Protein AF-A0A662VHU3-F1 (afdb_monomer)

Radius of gyration: 12.06 Å; Cα contacts (8 Å, |Δi|>4): 123; chains: 1; bounding box: 34×28×29 Å

Nearest PDB structures (foldseek):
  8c3a-assembly2_BD  TM=2.654E-01  e=5.340E+00  Candida albicans
  6woo-assembly1_H  TM=2.668E-01  e=8.045E+00  Saccharomyces cerevisiae

Solvent-accessible surface area (backbone atoms only — not comparable to full-atom values): 4672 Å² total; per-residue (Å²): 130,84,79,87,82,70,54,63,52,79,44,74,41,94,89,49,96,50,78,38,43,36,29,62,38,32,93,86,76,58,48,45,22,38,58,44,84,49,102,82,32,39,31,35,41,32,86,74,56,100,80,56,46,58,74,38,39,80,87,38,94,58,29,66,61,52,50,51,56,52,29,72,76,66,76,105

Secondary structure (DSSP, 8-state):
-------EEEEE-TTSSPEEEEESS-TTTS--EEEEEETTEEEEE-SSSTT-EEEE-TTSTTHHHHHHHHHHHHT-

Mean predicted aligned error: 5.35 Å

Foldseek 3Di:
DDPPDFDWDWDQDPPDRDIWIWGPQDPPHGAIFTWDDDPQWIWGHHPPDDDDIDIGHPPHPCGVVSVVSVCVRVVD

pLDDT: mean 85.19, std 12.6, range [46.62, 94.94]

Sequence (76 aa):
MQELEIPWHIEKHPNNSTKLIVIDRCPVCGKPGRLVKEKHNYRIRHNTNRHYGCRIGKTSPYYEKIDEIYRSVRKC

Structure (mmCIF, N/CA/C/O backbone):
data_AF-A0A662VHU3-F1
#
_entry.id   AF-A0A662VHU3-F1
#
loop_
_atom_site.group_PDB
_atom_site.id
_atom_site.type_symbol
_atom_site.label_atom_id
_atom_site.label_alt_id
_atom_site.label_comp_id
_atom_site.label_asym_id
_atom_site.label_entity_id
_atom_site.label_seq_id
_atom_site.pdbx_PDB_ins_code
_atom_site.Cartn_x
_atom_site.Cartn_y
_atom_site.Cartn_z
_atom_site.occupancy
_atom_site.B_iso_or_equiv
_atom_site.auth_seq_id
_atom_site.auth_comp_id
_atom_site.auth_asym_id
_atom_site.auth_atom_id
_atom_site.pdbx_PDB_model_num
ATOM 1 N N . MET A 1 1 ? -16.999 -15.325 0.134 1.00 46.62 1 MET A N 1
ATOM 2 C CA . MET A 1 1 ? -16.364 -14.098 -0.391 1.00 46.62 1 MET A CA 1
ATOM 3 C C . MET A 1 1 ? -14.873 -14.373 -0.431 1.00 46.62 1 MET A C 1
ATOM 5 O O . MET A 1 1 ? -14.346 -14.750 0.603 1.00 46.62 1 MET A O 1
ATOM 9 N N . GLN A 1 2 ? -14.231 -14.328 -1.599 1.00 48.34 2 GLN A N 1
ATOM 10 C CA . GLN A 1 2 ? -12.773 -14.475 -1.673 1.00 48.34 2 GLN A CA 1
ATOM 11 C C . GLN A 1 2 ? -12.141 -13.229 -1.048 1.00 48.34 2 GLN A C 1
ATOM 13 O O . GLN A 1 2 ? -12.498 -12.112 -1.423 1.00 48.34 2 GLN A O 1
ATOM 18 N N . GLU A 1 3 ? -11.264 -13.413 -0.065 1.00 58.75 3 GLU A N 1
ATOM 19 C CA . GLU A 1 3 ? -10.509 -12.313 0.527 1.00 58.75 3 GLU A CA 1
ATOM 20 C C . GLU A 1 3 ? -9.581 -11.721 -0.538 1.00 58.75 3 GLU A C 1
ATOM 22 O O . GLU A 1 3 ? -8.797 -12.430 -1.169 1.00 58.75 3 GLU A O 1
ATOM 27 N N . LEU A 1 4 ? -9.700 -10.415 -0.781 1.00 71.88 4 LEU A N 1
ATOM 28 C CA . LEU A 1 4 ? -8.784 -9.693 -1.657 1.00 71.88 4 LEU A CA 1
ATOM 29 C C . LEU A 1 4 ? -7.425 -9.592 -0.959 1.00 71.88 4 LEU A C 1
ATOM 31 O O . LEU A 1 4 ? -7.184 -8.685 -0.160 1.00 71.88 4 LEU A O 1
ATOM 35 N N . GLU A 1 5 ? -6.544 -10.544 -1.247 1.00 84.44 5 GLU A N 1
ATOM 36 C CA . GLU A 1 5 ? -5.179 -10.540 -0.739 1.00 84.44 5 GLU A CA 1
ATOM 37 C C . GLU A 1 5 ? -4.343 -9.498 -1.496 1.00 84.44 5 GLU A C 1
ATOM 39 O O . GLU A 1 5 ? -4.190 -9.545 -2.719 1.00 84.44 5 GLU A O 1
ATOM 44 N N . ILE A 1 6 ? -3.813 -8.521 -0.761 1.00 90.62 6 ILE A N 1
ATOM 45 C CA . ILE A 1 6 ? -2.898 -7.507 -1.288 1.00 90.62 6 ILE A CA 1
ATOM 46 C C . ILE A 1 6 ? -1.538 -7.801 -0.659 1.00 90.62 6 ILE A C 1
ATOM 48 O O . ILE A 1 6 ? -1.374 -7.472 0.510 1.00 90.62 6 ILE A O 1
ATOM 52 N N . PRO A 1 7 ? -0.574 -8.411 -1.369 1.00 92.94 7 PRO A N 1
ATOM 53 C CA . PRO A 1 7 ? 0.733 -8.717 -0.795 1.00 92.94 7 PRO A CA 1
ATOM 54 C C . PRO A 1 7 ? 1.508 -7.421 -0.524 1.00 92.94 7 PRO A C 1
ATOM 56 O O . PRO A 1 7 ? 1.592 -6.534 -1.387 1.00 92.94 7 PRO A O 1
ATOM 59 N N . TRP A 1 8 ? 2.030 -7.294 0.696 1.00 94.94 8 TRP A N 1
ATOM 60 C CA . TRP A 1 8 ? 2.746 -6.108 1.150 1.00 94.94 8 TRP A CA 1
ATOM 61 C C . TRP A 1 8 ? 3.779 -6.430 2.229 1.00 94.94 8 TRP A C 1
ATOM 63 O O . TRP A 1 8 ? 3.633 -7.381 2.997 1.00 94.94 8 TRP A O 1
ATOM 73 N N . HIS A 1 9 ? 4.791 -5.574 2.336 1.00 94.38 9 HIS A N 1
ATOM 74 C CA . HIS A 1 9 ? 5.796 -5.628 3.390 1.00 94.38 9 HIS A CA 1
ATOM 75 C C . HIS A 1 9 ? 6.258 -4.222 3.800 1.00 94.38 9 HIS A C 1
ATOM 77 O O . HIS A 1 9 ? 5.856 -3.203 3.226 1.00 94.38 9 HIS A O 1
ATOM 83 N N . ILE A 1 10 ? 7.087 -4.153 4.843 1.00 93.56 10 ILE A N 1
ATOM 84 C CA . ILE A 1 10 ? 7.623 -2.898 5.374 1.00 93.56 10 ILE A CA 1
ATOM 85 C C . ILE A 1 10 ? 9.102 -2.781 5.021 1.00 93.56 10 ILE A C 1
ATOM 87 O O . ILE A 1 10 ? 9.896 -3.650 5.367 1.00 93.56 10 ILE A O 1
ATOM 91 N N . GLU A 1 11 ? 9.481 -1.650 4.436 1.00 92.31 11 GLU A N 1
ATOM 92 C CA . GLU A 1 11 ? 10.878 -1.251 4.261 1.00 92.31 11 GLU A CA 1
ATOM 93 C C . GLU A 1 11 ? 11.235 -0.097 5.207 1.00 92.31 11 GLU A C 1
ATOM 95 O O . GLU A 1 11 ? 10.392 0.726 5.580 1.00 92.31 11 GLU A O 1
ATOM 100 N N . LYS A 1 12 ? 12.512 0.019 5.578 1.00 88.75 12 LYS A N 1
ATOM 101 C CA . LYS A 1 12 ? 13.030 1.219 6.245 1.00 88.75 12 LYS A CA 1
ATOM 102 C C . LYS A 1 12 ? 13.362 2.267 5.184 1.00 88.75 12 LYS A C 1
ATOM 104 O O . LYS A 1 12 ? 14.034 1.960 4.202 1.00 88.75 12 LYS A O 1
ATOM 109 N N . HIS A 1 13 ? 12.914 3.507 5.370 1.00 83.19 13 HIS A N 1
ATOM 110 C CA . HIS A 1 13 ? 13.329 4.591 4.484 1.00 83.19 13 HIS A CA 1
ATOM 111 C C . HIS A 1 13 ? 14.859 4.790 4.574 1.00 83.19 13 HIS A C 1
ATOM 113 O O . HIS A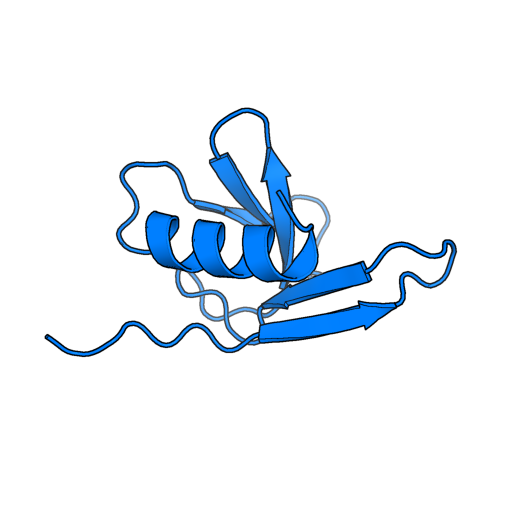 1 13 ? 15.393 4.811 5.683 1.00 83.19 13 HIS A O 1
ATOM 119 N N . PRO A 1 14 ? 15.585 4.978 3.454 1.00 81.00 14 PRO A N 1
ATOM 120 C CA . PRO A 1 14 ? 17.050 5.074 3.481 1.00 81.00 14 PRO A CA 1
ATOM 121 C C . PRO A 1 14 ? 17.549 6.294 4.266 1.00 81.00 14 PRO A C 1
ATOM 123 O O . PRO A 1 14 ? 18.554 6.223 4.962 1.00 81.00 14 PRO A O 1
ATOM 126 N N . ASN A 1 15 ? 16.803 7.401 4.197 1.00 84.56 15 ASN A N 1
ATOM 127 C CA . ASN A 1 15 ? 17.241 8.695 4.734 1.00 84.56 15 ASN A CA 1
ATOM 128 C C . ASN A 1 15 ? 16.547 9.106 6.044 1.00 84.56 15 ASN A C 1
ATOM 130 O O . ASN A 1 15 ? 16.783 10.208 6.527 1.00 84.56 15 ASN A O 1
ATOM 134 N N . ASN A 1 16 ? 15.626 8.300 6.589 1.00 83.69 16 ASN A N 1
ATOM 135 C CA . ASN A 1 16 ? 14.956 8.630 7.852 1.00 83.69 16 ASN A CA 1
ATOM 136 C C . ASN A 1 16 ? 14.394 7.380 8.550 1.00 83.69 16 ASN A C 1
ATOM 138 O O . ASN A 1 16 ? 14.327 6.299 7.975 1.00 83.69 16 ASN A O 1
ATOM 142 N N . SER A 1 17 ? 13.949 7.529 9.797 1.00 79.12 17 SER A N 1
ATOM 143 C CA . SER A 1 17 ? 13.402 6.428 10.608 1.00 79.12 17 SER A CA 1
ATOM 144 C C . SER A 1 17 ? 11.973 6.008 10.227 1.00 79.12 17 SER A C 1
ATOM 146 O O . SER A 1 17 ? 11.348 5.225 10.942 1.00 79.12 17 SER A O 1
ATOM 148 N N . THR A 1 18 ? 11.420 6.525 9.126 1.00 82.88 18 THR A N 1
ATOM 149 C CA . THR A 1 18 ? 10.046 6.227 8.714 1.00 82.88 18 THR A CA 1
ATOM 150 C C . THR A 1 18 ? 9.960 4.847 8.075 1.00 82.88 18 THR A C 1
ATOM 152 O O . THR A 1 18 ? 10.785 4.46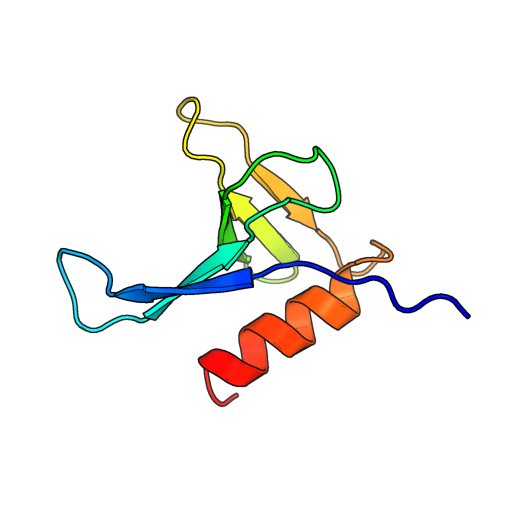6 7.245 1.00 82.88 18 THR A O 1
ATOM 155 N N . LYS A 1 19 ? 8.898 4.116 8.417 1.00 88.44 19 LYS A N 1
ATOM 156 C CA . LYS A 1 19 ? 8.519 2.864 7.759 1.00 88.44 19 LYS A CA 1
ATOM 157 C C . LYS A 1 19 ? 7.821 3.154 6.428 1.00 88.44 19 LYS A C 1
ATOM 159 O O . LYS A 1 19 ? 6.824 3.882 6.381 1.00 88.44 19 LYS A O 1
ATOM 164 N N . LEU A 1 20 ? 8.355 2.596 5.353 1.00 90.50 20 LEU A N 1
ATOM 165 C CA . LEU A 1 20 ? 7.742 2.556 4.035 1.00 90.50 20 LEU A CA 1
ATOM 166 C C . LEU A 1 20 ? 6.861 1.316 3.940 1.00 90.50 20 LEU A C 1
ATOM 168 O O . LEU A 1 20 ? 7.267 0.239 4.354 1.00 90.50 20 LEU A O 1
ATOM 172 N N . ILE A 1 21 ? 5.664 1.480 3.391 1.00 94.06 21 ILE A N 1
ATOM 173 C CA . ILE A 1 21 ? 4.765 0.364 3.107 1.00 94.06 21 ILE A CA 1
ATOM 174 C C . ILE A 1 21 ? 4.921 0.054 1.624 1.00 94.06 21 ILE A C 1
ATOM 176 O O . ILE A 1 21 ? 4.612 0.905 0.783 1.00 94.06 21 ILE A O 1
ATOM 180 N N . VAL A 1 22 ? 5.428 -1.128 1.307 1.00 94.25 22 VAL A N 1
ATOM 181 C CA . VAL A 1 22 ? 5.619 -1.594 -0.064 1.00 94.25 22 VAL A CA 1
ATOM 182 C C . VAL A 1 22 ? 4.508 -2.571 -0.387 1.00 94.25 22 VAL A C 1
ATOM 184 O O . VAL A 1 22 ? 4.308 -3.546 0.322 1.00 94.25 22 VAL A O 1
ATOM 187 N N . ILE A 1 23 ? 3.765 -2.277 -1.446 1.00 94.38 23 ILE A N 1
ATOM 188 C CA . ILE A 1 23 ? 2.799 -3.186 -2.046 1.00 94.38 23 ILE A CA 1
ATOM 189 C C . ILE A 1 23 ? 3.542 -3.943 -3.141 1.00 94.38 23 ILE A C 1
ATOM 191 O O . ILE A 1 23 ? 3.921 -3.339 -4.148 1.00 94.38 23 ILE A O 1
ATOM 195 N N . ASP A 1 24 ? 3.747 -5.241 -2.944 1.00 92.69 24 ASP A N 1
ATOM 196 C CA . ASP A 1 24 ? 4.502 -6.104 -3.862 1.00 92.69 24 ASP A CA 1
ATOM 197 C C . ASP A 1 24 ? 3.797 -6.235 -5.208 1.00 92.69 24 ASP A C 1
ATOM 199 O O . ASP A 1 24 ? 4.417 -6.218 -6.273 1.00 92.69 24 ASP A O 1
ATOM 203 N N . ARG A 1 25 ? 2.465 -6.291 -5.164 1.00 91.25 25 ARG A N 1
ATOM 204 C CA . ARG A 1 25 ? 1.617 -6.372 -6.347 1.00 91.25 25 ARG A CA 1
ATOM 205 C C . ARG A 1 25 ? 0.428 -5.441 -6.196 1.00 91.25 25 ARG A C 1
ATOM 207 O O . ARG A 1 25 ? -0.521 -5.735 -5.477 1.00 91.25 25 ARG A O 1
ATOM 214 N N . CYS A 1 26 ? 0.468 -4.297 -6.877 1.00 90.69 26 CYS A N 1
ATOM 215 C CA . CYS A 1 26 ? -0.653 -3.366 -6.869 1.00 90.69 26 CYS A CA 1
ATOM 216 C C . CYS A 1 26 ? -1.925 -4.056 -7.387 1.00 90.69 26 CYS A C 1
ATOM 218 O O . CYS A 1 26 ? -1.900 -4.591 -8.495 1.00 90.69 26 CYS A O 1
ATOM 220 N N . PRO A 1 27 ? -3.055 -3.985 -6.664 1.00 90.06 27 PRO A N 1
ATOM 221 C CA . PRO A 1 27 ? -4.289 -4.654 -7.077 1.00 90.06 27 PRO A CA 1
ATOM 222 C C . PRO A 1 27 ? -4.933 -4.030 -8.329 1.00 90.06 27 PRO A C 1
ATOM 224 O O . PRO A 1 27 ? -5.818 -4.623 -8.932 1.00 90.06 27 PRO A O 1
ATOM 227 N N . VAL A 1 28 ? -4.494 -2.832 -8.738 1.00 89.25 28 VAL A N 1
ATOM 228 C CA . VAL A 1 28 ? -5.020 -2.127 -9.918 1.00 89.25 28 VAL A CA 1
ATOM 229 C C . VAL A 1 28 ? -4.238 -2.468 -11.188 1.00 89.25 28 VAL A C 1
ATOM 231 O O . VAL A 1 28 ? -4.836 -2.670 -12.237 1.00 89.25 28 VAL A O 1
ATOM 234 N N . CYS A 1 29 ? -2.904 -2.503 -11.123 1.00 89.12 29 CYS A N 1
ATOM 235 C CA . CYS A 1 29 ? -2.049 -2.633 -12.313 1.00 89.12 29 CYS A CA 1
ATOM 236 C C . CYS A 1 29 ? -1.021 -3.772 -12.234 1.00 89.12 29 CYS A C 1
ATOM 238 O O . CYS A 1 29 ? -0.218 -3.937 -13.149 1.00 89.12 29 CYS A O 1
ATOM 240 N N . GLY A 1 30 ? -0.983 -4.515 -11.126 1.00 89.06 30 GLY A N 1
ATOM 241 C CA . GLY A 1 30 ? -0.042 -5.607 -10.883 1.00 89.06 30 GLY A CA 1
ATOM 242 C C . GLY A 1 30 ? 1.400 -5.184 -10.586 1.00 89.06 30 GLY A C 1
ATOM 243 O O . GLY A 1 30 ? 2.211 -6.041 -10.257 1.00 89.06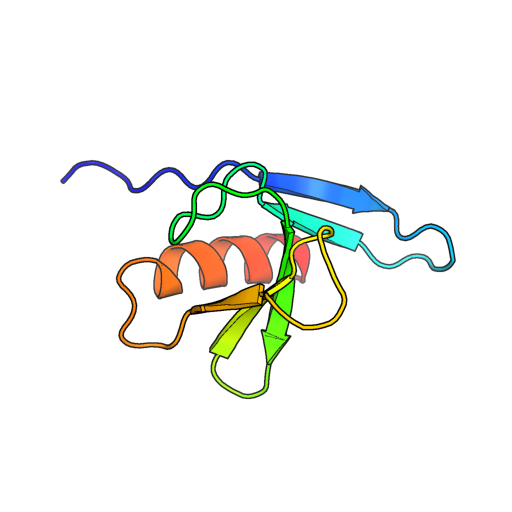 30 GLY A O 1
ATOM 244 N N . LYS A 1 31 ? 1.747 -3.895 -10.679 1.00 89.31 31 LYS A N 1
ATOM 245 C CA . LYS A 1 31 ? 3.124 -3.421 -10.464 1.00 89.31 31 LYS A CA 1
ATOM 246 C C . LYS A 1 31 ? 3.436 -3.220 -8.978 1.00 89.31 31 LYS A C 1
ATOM 248 O O . LYS A 1 31 ? 2.562 -2.738 -8.252 1.00 89.31 31 LYS A O 1
ATOM 253 N N . PRO A 1 32 ? 4.674 -3.477 -8.529 1.00 91.12 32 PRO A N 1
ATOM 254 C CA . PRO A 1 32 ? 5.094 -3.116 -7.183 1.00 91.12 32 PRO A CA 1
ATOM 255 C C . PRO A 1 32 ? 5.096 -1.597 -7.003 1.00 91.12 32 PRO A C 1
ATOM 257 O O . PRO A 1 32 ? 5.295 -0.825 -7.952 1.00 91.12 32 PRO A O 1
ATOM 260 N N . GLY A 1 33 ? 4.873 -1.133 -5.780 1.00 92.38 33 GLY A N 1
ATOM 261 C CA . GLY A 1 33 ? 4.947 0.288 -5.477 1.00 92.38 33 GLY A CA 1
ATOM 262 C C . GLY A 1 33 ? 4.799 0.607 -4.003 1.00 92.38 33 GLY A C 1
ATOM 263 O O . GLY A 1 33 ? 4.448 -0.233 -3.188 1.00 92.38 33 GLY A O 1
ATOM 264 N N . ARG A 1 34 ? 5.058 1.862 -3.651 1.00 92.50 34 ARG A N 1
ATOM 265 C CA . ARG A 1 34 ? 4.979 2.342 -2.270 1.00 92.50 34 ARG A CA 1
ATOM 266 C C . ARG A 1 34 ? 3.608 2.921 -1.988 1.00 92.50 34 ARG A C 1
ATOM 268 O O . ARG A 1 34 ? 3.157 3.810 -2.713 1.00 92.50 34 ARG A O 1
ATOM 275 N N . LEU A 1 35 ? 2.965 2.452 -0.927 1.00 93.25 35 LEU A N 1
ATOM 276 C CA . LEU A 1 35 ? 1.703 3.003 -0.465 1.00 93.25 35 LEU A CA 1
ATOM 277 C C . LEU A 1 35 ? 1.936 4.358 0.210 1.00 93.25 35 LEU A C 1
ATOM 279 O O . LEU A 1 35 ? 2.733 4.499 1.139 1.00 93.25 35 LEU A O 1
ATOM 283 N N . VAL A 1 36 ? 1.199 5.360 -0.255 1.00 91.44 36 VAL A N 1
ATOM 284 C CA . VAL A 1 36 ? 1.197 6.724 0.268 1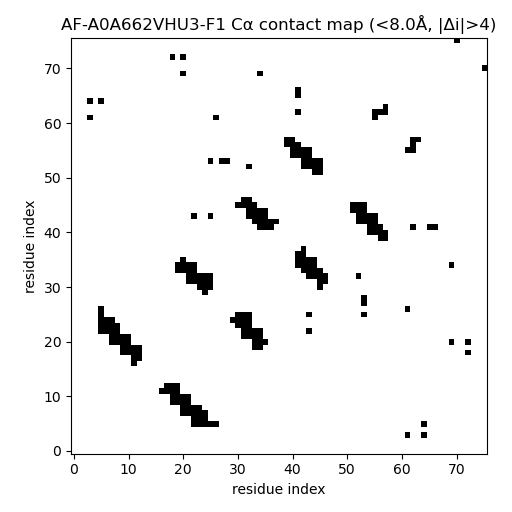.00 91.44 36 VAL A CA 1
ATOM 285 C C . VAL A 1 36 ? -0.248 7.144 0.512 1.00 91.44 36 VAL A C 1
ATOM 287 O O . VAL A 1 36 ? -1.120 6.908 -0.326 1.00 91.44 36 VAL A O 1
ATOM 290 N N . LYS A 1 37 ? -0.506 7.788 1.652 1.00 90.56 37 LYS A N 1
ATOM 291 C CA . LYS A 1 37 ? -1.798 8.414 1.941 1.00 90.56 37 LYS A CA 1
ATOM 292 C C . LYS A 1 37 ? -1.817 9.839 1.392 1.00 90.56 37 LYS A C 1
ATOM 294 O O . LYS A 1 37 ? -0.954 10.649 1.715 1.00 90.56 37 LYS A O 1
ATOM 299 N N . GLU A 1 38 ? -2.808 10.136 0.567 1.00 88.50 38 GLU A N 1
ATOM 300 C CA . GLU A 1 38 ? -3.196 11.485 0.149 1.00 88.50 38 GLU A CA 1
ATOM 301 C C . GLU A 1 38 ? -4.447 11.905 0.946 1.00 88.50 38 GLU A C 1
ATOM 303 O O . GLU A 1 38 ? -5.118 11.046 1.514 1.00 88.50 38 GLU A O 1
ATOM 308 N N . LYS A 1 39 ? -4.791 13.206 0.987 1.00 84.81 39 LYS A N 1
ATOM 309 C CA . LYS A 1 39 ? -5.861 13.784 1.847 1.00 84.81 39 LYS A CA 1
ATOM 310 C C . LYS A 1 39 ? -7.043 12.842 2.148 1.00 84.81 39 LYS A C 1
ATOM 312 O O . LYS A 1 39 ? -7.359 12.604 3.308 1.00 84.81 39 LYS A O 1
ATOM 317 N N . HIS A 1 40 ? -7.676 12.304 1.105 1.00 85.25 40 HIS A N 1
ATOM 318 C CA . HIS A 1 40 ? -8.846 11.421 1.222 1.00 85.25 40 HIS A CA 1
ATOM 319 C C . HIS A 1 40 ? -8.703 10.095 0.468 1.00 85.25 40 HIS A C 1
ATOM 321 O O . HIS A 1 40 ? -9.691 9.389 0.298 1.00 85.25 40 HIS A O 1
ATOM 327 N N . ASN A 1 41 ? -7.518 9.791 -0.064 1.00 92.06 41 ASN A N 1
ATOM 328 C CA . ASN A 1 41 ? -7.315 8.648 -0.953 1.00 92.06 41 ASN A CA 1
ATOM 329 C C . ASN A 1 41 ? -5.952 8.021 -0.700 1.00 92.06 41 ASN A C 1
ATOM 331 O O . ASN A 1 41 ? -5.050 8.662 -0.167 1.00 92.06 41 ASN A O 1
ATOM 335 N N . TYR A 1 42 ? -5.779 6.799 -1.171 1.00 93.50 42 TYR A N 1
ATOM 336 C CA . TYR A 1 42 ? -4.488 6.142 -1.195 1.00 93.50 42 TYR A CA 1
ATOM 337 C C . TYR A 1 42 ? -3.885 6.203 -2.593 1.00 93.50 42 TYR A C 1
ATOM 339 O O . TYR A 1 42 ? -4.594 6.257 -3.601 1.00 93.50 42 TYR A O 1
ATOM 347 N N . ARG A 1 43 ? -2.558 6.203 -2.666 1.00 92.81 43 ARG A N 1
ATOM 348 C CA . ARG A 1 43 ? -1.825 6.065 -3.920 1.00 92.81 43 ARG A CA 1
ATOM 349 C C . ARG A 1 43 ? -0.708 5.054 -3.749 1.00 92.81 43 ARG A C 1
ATOM 351 O O . ARG A 1 43 ? 0.105 5.185 -2.840 1.00 92.81 43 ARG A O 1
ATOM 358 N N . ILE A 1 44 ? -0.629 4.103 -4.668 1.00 92.81 44 ILE A N 1
ATOM 359 C CA . ILE A 1 44 ? 0.517 3.203 -4.792 1.00 92.81 44 ILE A CA 1
ATOM 360 C C . ILE A 1 44 ? 1.450 3.810 -5.838 1.00 92.81 44 ILE A C 1
ATOM 362 O O . ILE A 1 44 ? 1.118 3.853 -7.019 1.00 92.81 44 ILE A O 1
ATOM 366 N N . ARG A 1 45 ? 2.588 4.358 -5.406 1.00 91.25 45 ARG A N 1
ATOM 367 C CA . ARG A 1 45 ? 3.590 4.980 -6.285 1.00 91.25 45 ARG A CA 1
ATOM 368 C C . ARG A 1 45 ? 4.534 3.916 -6.835 1.00 91.25 45 ARG A C 1
ATOM 370 O O . ARG A 1 45 ? 5.258 3.297 -6.061 1.00 91.25 45 ARG A O 1
ATOM 377 N N . HIS A 1 46 ? 4.543 3.722 -8.148 1.00 89.19 46 HIS A N 1
ATOM 378 C CA . HIS A 1 46 ? 5.435 2.764 -8.798 1.00 89.19 46 HIS A CA 1
ATOM 379 C C . HIS A 1 46 ? 6.817 3.386 -9.030 1.00 89.19 46 HIS A C 1
ATOM 381 O O . HIS A 1 46 ? 6.923 4.571 -9.341 1.00 89.19 46 HIS A O 1
ATOM 387 N N . ASN A 1 47 ? 7.879 2.588 -8.896 1.00 73.00 47 ASN A N 1
ATOM 388 C CA . ASN A 1 47 ? 9.257 3.055 -9.107 1.00 73.00 47 ASN A CA 1
ATOM 389 C C . ASN A 1 47 ? 9.575 3.333 -10.591 1.00 73.00 47 ASN A C 1
ATOM 391 O O . ASN A 1 47 ? 10.538 4.029 -10.902 1.00 73.00 47 ASN A O 1
ATOM 395 N N . THR A 1 48 ? 8.768 2.814 -11.520 1.00 63.09 48 THR A N 1
ATOM 396 C CA . THR A 1 48 ? 8.962 2.994 -12.961 1.00 63.09 48 THR A CA 1
ATOM 397 C C . THR A 1 48 ? 8.326 4.303 -13.438 1.00 63.09 48 THR A C 1
ATOM 399 O O . THR A 1 48 ? 7.132 4.349 -13.729 1.00 63.09 48 THR A O 1
ATOM 402 N N . ASN A 1 49 ? 9.162 5.333 -13.571 1.00 48.66 49 ASN A N 1
ATOM 403 C CA . ASN A 1 49 ? 8.901 6.646 -14.170 1.00 48.66 49 ASN A CA 1
ATOM 404 C C . ASN A 1 49 ? 8.002 7.632 -13.397 1.00 48.66 49 ASN A C 1
ATOM 406 O O . ASN A 1 49 ? 6.932 7.312 -12.886 1.00 48.66 49 ASN A O 1
ATOM 410 N N . ARG A 1 50 ? 8.477 8.886 -13.381 1.00 51.03 50 ARG A N 1
ATOM 411 C CA . ARG A 1 50 ? 8.165 10.029 -12.496 1.00 51.03 50 ARG A CA 1
ATOM 412 C C . ARG A 1 50 ? 6.691 10.371 -12.194 1.00 51.03 50 ARG A C 1
ATOM 414 O O . ARG A 1 50 ? 6.474 11.212 -11.326 1.00 51.03 50 ARG A O 1
ATOM 421 N N . HIS A 1 51 ? 5.684 9.763 -12.830 1.00 52.84 51 HIS A N 1
ATOM 422 C CA . HIS A 1 51 ? 4.296 10.256 -12.760 1.00 52.84 51 HIS A CA 1
ATOM 423 C C . HIS A 1 51 ? 3.174 9.211 -12.652 1.00 52.84 51 HIS A C 1
ATOM 425 O O . HIS A 1 51 ? 2.013 9.602 -12.538 1.00 52.84 51 HIS A O 1
ATOM 431 N N . TYR A 1 52 ? 3.460 7.908 -12.609 1.00 66.62 52 TYR A N 1
ATOM 432 C CA . TYR A 1 52 ? 2.398 6.896 -12.639 1.00 66.62 52 TYR A CA 1
ATOM 433 C C . TYR A 1 52 ? 2.341 6.103 -11.337 1.00 66.62 52 TYR A C 1
ATOM 435 O O . TYR A 1 52 ? 3.133 5.203 -11.085 1.00 66.62 52 TYR A O 1
ATOM 443 N N . GLY A 1 53 ? 1.377 6.459 -10.492 1.00 84.69 53 GLY A N 1
ATOM 444 C CA . GLY A 1 53 ? 0.953 5.648 -9.357 1.00 84.69 53 GLY A CA 1
ATOM 445 C C . GLY A 1 53 ? -0.553 5.444 -9.401 1.00 84.69 53 GLY A C 1
ATOM 446 O O . GLY A 1 53 ? -1.280 6.391 -9.714 1.00 84.69 53 GLY A O 1
ATOM 447 N N . CYS A 1 54 ? -1.024 4.242 -9.082 1.00 91.12 54 CYS A N 1
ATOM 448 C CA . CYS A 1 54 ? -2.450 3.935 -9.041 1.00 91.12 54 CYS A CA 1
ATOM 449 C C . CYS A 1 54 ? -3.116 4.613 -7.841 1.00 91.12 54 CYS A C 1
ATOM 451 O O . CYS A 1 54 ? -2.691 4.432 -6.698 1.00 91.12 54 CYS A O 1
ATOM 453 N N . ARG A 1 55 ? -4.164 5.399 -8.106 1.00 92.19 55 ARG A N 1
ATOM 454 C CA . ARG A 1 55 ? -4.989 6.031 -7.074 1.00 92.19 55 ARG A CA 1
ATOM 455 C C . ARG A 1 55 ? -6.105 5.077 -6.663 1.00 92.19 55 ARG A C 1
ATOM 457 O O . ARG A 1 55 ? -6.820 4.558 -7.510 1.00 92.19 55 ARG A O 1
ATOM 464 N N . ILE A 1 56 ? -6.261 4.896 -5.362 1.00 92.50 56 ILE A N 1
ATOM 465 C CA . ILE A 1 56 ? -7.289 4.072 -4.734 1.00 92.50 56 ILE A CA 1
ATOM 466 C C . ILE A 1 56 ? -8.150 5.022 -3.906 1.00 92.50 56 ILE A C 1
ATOM 468 O O . ILE A 1 56 ? -7.746 5.490 -2.839 1.00 92.50 56 ILE A O 1
ATOM 472 N N . GLY A 1 57 ? -9.303 5.393 -4.460 1.00 92.12 57 GLY A N 1
ATOM 473 C CA . GLY A 1 57 ? -10.287 6.218 -3.764 1.00 92.12 57 GLY A CA 1
ATOM 474 C C . GLY A 1 57 ? -11.261 5.389 -2.939 1.00 92.12 57 GLY A C 1
ATOM 475 O O . GLY A 1 57 ? -11.274 4.170 -3.058 1.00 92.12 57 GLY A O 1
ATOM 476 N N . LYS A 1 58 ? -12.094 6.056 -2.131 1.00 90.50 58 LYS A N 1
ATOM 477 C CA . LYS A 1 58 ? -13.065 5.408 -1.225 1.00 90.50 58 LYS A CA 1
ATOM 478 C C . LYS A 1 58 ? -14.040 4.449 -1.913 1.00 90.50 58 LYS A C 1
ATOM 480 O O . LYS A 1 58 ? -14.528 3.531 -1.279 1.00 90.50 58 LYS A O 1
ATOM 485 N N . THR A 1 59 ? -14.321 4.670 -3.195 1.00 90.06 59 THR A N 1
ATOM 486 C CA . THR A 1 59 ? -15.207 3.824 -4.007 1.00 90.06 59 THR A CA 1
ATOM 487 C C . THR A 1 59 ? -14.498 2.612 -4.615 1.00 90.06 59 THR A C 1
ATOM 489 O O . THR A 1 59 ? -15.134 1.798 -5.275 1.00 90.06 59 THR A O 1
ATOM 492 N N . SER A 1 60 ? -13.179 2.490 -4.445 1.00 89.94 60 SER A N 1
ATOM 493 C CA . SER A 1 60 ? -12.427 1.342 -4.939 1.00 89.94 60 SER A CA 1
ATOM 494 C C . SER A 1 60 ? -12.681 0.122 -4.049 1.00 89.94 60 SER A C 1
ATOM 496 O O . SER A 1 60 ? -12.607 0.262 -2.827 1.00 89.94 60 SER A O 1
ATOM 498 N N . PRO A 1 61 ? -12.857 -1.084 -4.621 1.00 91.12 61 PRO A N 1
ATOM 499 C CA . PRO A 1 61 ? -13.019 -2.314 -3.836 1.00 91.12 61 PRO A CA 1
ATOM 500 C C . PRO A 1 61 ? -11.796 -2.635 -2.962 1.00 91.12 61 PRO A C 1
ATOM 502 O O . PRO A 1 61 ? -11.886 -3.413 -2.022 1.00 91.12 61 PRO A O 1
ATOM 505 N N . TYR A 1 62 ? -10.645 -2.021 -3.248 1.00 91.44 62 TYR A N 1
ATOM 506 C CA . TYR A 1 62 ? -9.404 -2.216 -2.498 1.00 91.44 62 TYR A CA 1
ATOM 507 C C . TYR A 1 62 ? -9.223 -1.213 -1.352 1.00 91.44 62 TYR A C 1
ATOM 509 O O . TYR A 1 62 ? -8.245 -1.313 -0.613 1.00 91.44 62 TYR A O 1
ATOM 517 N N . TYR A 1 63 ? -10.101 -0.211 -1.224 1.00 92.19 63 TYR A N 1
ATOM 518 C CA . TYR A 1 63 ? -9.886 0.901 -0.298 1.00 92.19 63 TYR A CA 1
ATOM 519 C C . TYR A 1 63 ? -9.813 0.443 1.156 1.00 92.19 63 TYR A C 1
ATOM 521 O O . TYR A 1 63 ? -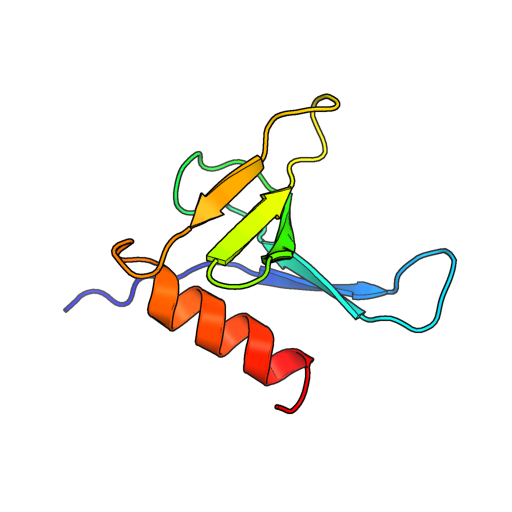8.877 0.821 1.854 1.00 92.19 63 TYR A O 1
ATOM 529 N N . GLU A 1 64 ? -10.764 -0.381 1.598 1.00 92.81 64 GLU A N 1
ATOM 530 C CA . GLU A 1 64 ? -10.829 -0.851 2.986 1.00 92.81 64 GLU A CA 1
ATOM 531 C C . GLU A 1 64 ? -9.579 -1.646 3.364 1.00 92.81 64 GLU A C 1
ATOM 533 O O . GLU A 1 64 ? -8.945 -1.353 4.375 1.00 92.81 64 GLU A O 1
ATOM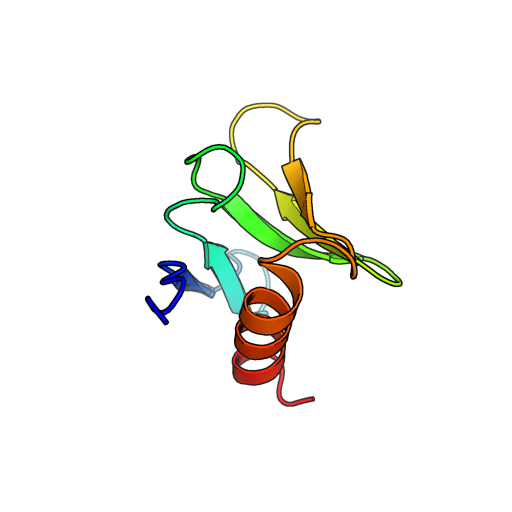 538 N N . LYS A 1 65 ? -9.146 -2.567 2.494 1.00 92.31 65 LYS A N 1
ATOM 539 C CA . LYS A 1 65 ? -7.937 -3.366 2.726 1.00 92.31 65 LYS A CA 1
ATOM 540 C C . LYS A 1 65 ? -6.671 -2.508 2.759 1.00 92.31 65 LYS A C 1
ATOM 542 O O . LYS A 1 65 ? -5.795 -2.711 3.594 1.00 92.31 65 LYS A O 1
ATOM 547 N N . ILE A 1 66 ? -6.567 -1.516 1.877 1.00 93.38 66 ILE A N 1
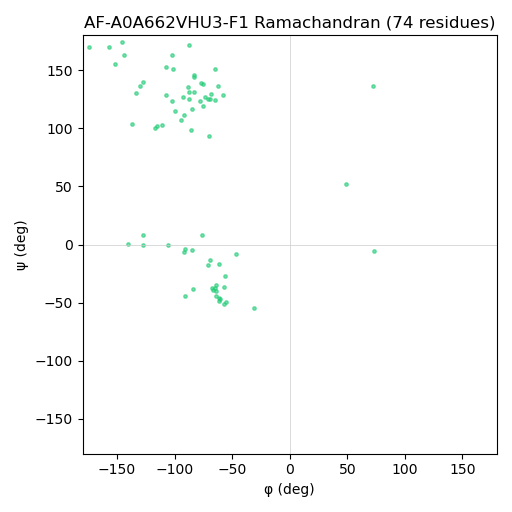ATOM 548 C CA . ILE A 1 66 ? -5.435 -0.581 1.870 1.00 93.38 66 ILE 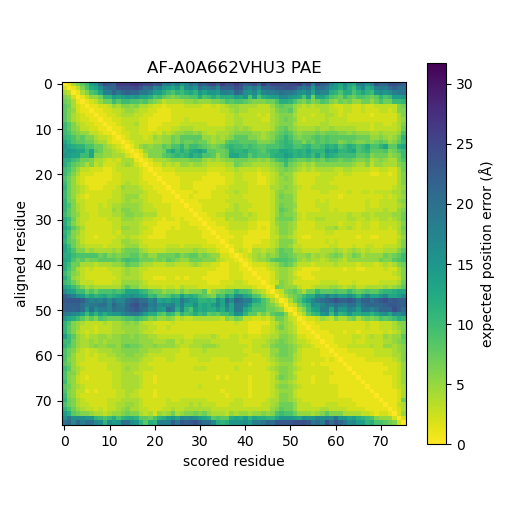A CA 1
ATOM 549 C C . ILE A 1 66 ? -5.440 0.322 3.117 1.00 93.38 66 ILE A C 1
ATOM 551 O O . ILE A 1 66 ? -4.369 0.619 3.651 1.00 93.38 66 ILE A O 1
ATOM 555 N N . ASP A 1 67 ? -6.613 0.749 3.594 1.00 93.12 67 ASP A N 1
ATOM 556 C CA . ASP A 1 67 ? -6.761 1.520 4.836 1.00 93.12 67 ASP A CA 1
ATOM 557 C C . ASP A 1 67 ? -6.317 0.695 6.051 1.00 93.12 67 ASP A C 1
ATOM 559 O O . ASP A 1 67 ? -5.541 1.189 6.869 1.00 93.12 67 ASP A O 1
ATOM 563 N N . GLU A 1 68 ? -6.723 -0.575 6.118 1.00 92.69 68 GLU A N 1
ATOM 564 C CA . GLU A 1 68 ? -6.302 -1.536 7.144 1.00 92.69 68 GLU A CA 1
ATOM 565 C C . GLU A 1 68 ? -4.772 -1.692 7.174 1.00 92.69 68 GLU A C 1
ATOM 567 O O . GLU A 1 68 ? -4.142 -1.492 8.219 1.00 92.69 68 GLU A O 1
ATOM 572 N N . ILE A 1 69 ? -4.153 -1.947 6.012 1.00 92.56 69 ILE A N 1
ATOM 573 C CA . ILE A 1 69 ? -2.691 -2.035 5.869 1.00 92.56 69 ILE A CA 1
ATOM 574 C C . ILE A 1 69 ? -2.034 -0.749 6.376 1.00 92.56 69 ILE A C 1
ATOM 576 O O . ILE A 1 69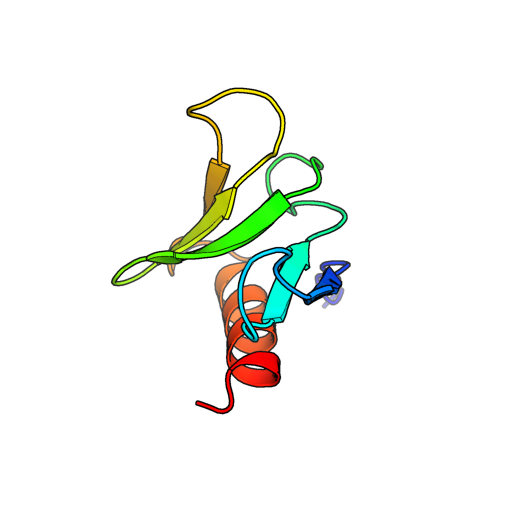 ? -1.119 -0.792 7.202 1.00 92.56 69 ILE A O 1
ATOM 580 N N . TYR A 1 70 ? -2.512 0.414 5.930 1.00 92.62 70 TYR A N 1
ATOM 581 C CA . TYR A 1 70 ? -1.933 1.695 6.323 1.00 92.62 70 TYR A CA 1
ATOM 582 C C . TYR A 1 70 ? -2.007 1.929 7.838 1.00 92.62 70 TYR A C 1
ATOM 584 O O . TYR A 1 70 ? -1.007 2.322 8.450 1.00 92.62 70 TYR A O 1
ATOM 592 N N . ARG A 1 71 ? -3.169 1.680 8.454 1.00 91.19 71 ARG A N 1
ATOM 593 C CA . ARG A 1 71 ? -3.376 1.869 9.897 1.00 91.19 71 ARG A CA 1
ATOM 594 C C . ARG A 1 71 ? -2.548 0.903 10.734 1.00 91.19 71 ARG A C 1
ATOM 596 O O . ARG A 1 71 ? -1.953 1.345 11.716 1.00 91.19 71 ARG A O 1
ATOM 603 N N . SER A 1 72 ? -2.419 -0.357 10.309 1.00 90.69 72 SER A N 1
ATOM 604 C CA . SER A 1 72 ? -1.614 -1.360 11.025 1.00 90.69 72 SER A CA 1
ATOM 605 C C . SER A 1 72 ? -0.151 -0.926 11.202 1.00 90.69 72 SER A C 1
ATOM 607 O O . SER A 1 72 ? 0.451 -1.138 12.254 1.00 90.69 72 SER A O 1
ATOM 609 N N . VAL A 1 73 ? 0.414 -0.235 10.205 1.00 89.31 73 VAL A N 1
ATOM 610 C CA . VAL A 1 73 ? 1.794 0.268 10.255 1.00 89.31 73 VAL A CA 1
ATOM 611 C C . VAL A 1 73 ? 1.894 1.604 10.982 1.00 89.31 73 VAL A C 1
ATOM 613 O O . VAL A 1 73 ? 2.879 1.860 11.680 1.00 89.31 73 VAL A O 1
ATOM 616 N N . ARG A 1 74 ? 0.909 2.487 10.790 1.00 84.56 74 ARG A N 1
ATOM 617 C CA . ARG A 1 74 ? 0.967 3.876 11.264 1.00 84.56 74 ARG A CA 1
ATOM 618 C C . ARG A 1 74 ? 0.381 4.096 12.659 1.00 84.56 74 ARG A C 1
ATOM 620 O O . ARG A 1 74 ? 0.553 5.199 13.165 1.00 84.56 74 ARG A O 1
ATOM 627 N N . LYS A 1 75 ? -0.202 3.070 13.297 1.00 67.12 75 LYS A N 1
ATOM 628 C CA . LYS A 1 75 ? -0.808 3.135 14.644 1.00 67.12 75 LYS A CA 1
ATOM 629 C C . LYS A 1 75 ? -1.761 4.335 14.789 1.00 67.12 75 LYS A C 1
ATOM 631 O O . LYS A 1 75 ? -1.597 5.150 15.694 1.00 67.12 75 LYS A O 1
ATOM 636 N N . CYS A 1 76 ? -2.706 4.464 13.858 1.00 52.41 76 CYS A N 1
ATOM 637 C CA . CYS A 1 76 ? -3.814 5.421 13.939 1.00 52.41 76 CYS A CA 1
ATOM 638 C C . CYS A 1 76 ? -5.133 4.685 14.136 1.00 52.41 76 CYS A C 1
ATOM 640 O O . CYS A 1 76 ? -5.296 3.626 13.486 1.00 52.41 76 CYS A O 1
#